Protein AF-A0A839N459-F1 (afdb_monomer_lite)

Se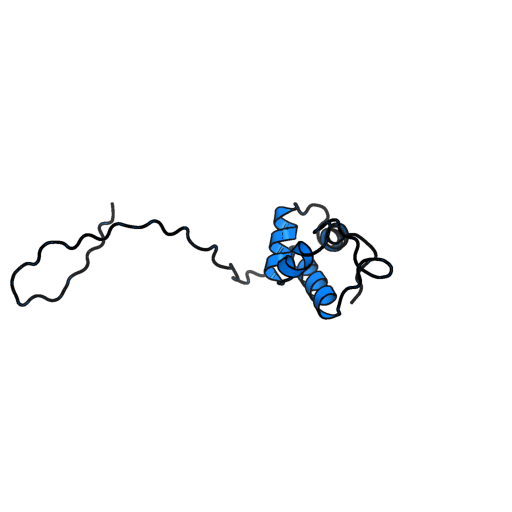condary structure (DSSP, 8-state):
-PPPSEEHHHHHHTT-TT--HHHHHHHHHHTT-HHHHHTSTTGGGSEESTTSB---HHHHHHHHHHHHHHT--SS------PPP---------PPPPPPSTTPPPPP-----

Sequence (112 aa):
MHVFAATVRENLLLADGAADDERLHDALEQVGAAGWVGALPAGLDTRVGDGAHPLTAAQAQQLALARVQLRDPRVVVLDRRRPRPARRVRGCWRPRPRPSPGAAPRWSSRTG

Structure (mmCIF, N/CA/C/O backbone):
data_AF-A0A839N459-F1
#
_entry.id   AF-A0A839N459-F1
#
loop_
_atom_site.group_PDB
_atom_site.id
_atom_site.type_symbol
_atom_site.label_atom_id
_atom_site.label_alt_id
_atom_site.label_comp_id
_atom_site.label_asym_id
_atom_site.label_entity_id
_atom_site.label_seq_id
_atom_site.pdbx_PDB_ins_code
_atom_site.Cartn_x
_atom_site.Cartn_y
_atom_site.Cartn_z
_atom_site.occupancy
_atom_site.B_iso_or_equiv
_atom_site.auth_seq_id
_atom_site.auth_comp_id
_atom_site.auth_asym_id
_atom_site.auth_atom_id
_atom_site.pdbx_PDB_model_num
ATOM 1 N N . MET A 1 1 ? 17.259 -2.507 4.198 1.00 58.41 1 MET A N 1
ATOM 2 C CA . MET A 1 1 ? 15.943 -2.885 4.755 1.00 58.41 1 MET A CA 1
ATOM 3 C C . MET A 1 1 ? 15.408 -4.039 3.921 1.00 58.41 1 MET A C 1
ATOM 5 O O . MET A 1 1 ? 15.467 -3.933 2.705 1.00 58.41 1 MET A O 1
ATOM 9 N N . HIS A 1 2 ? 14.965 -5.135 4.542 1.00 67.12 2 HIS A N 1
ATOM 10 C CA . HIS A 1 2 ? 14.554 -6.338 3.812 1.00 67.12 2 HIS A CA 1
ATOM 11 C C . HIS A 1 2 ? 13.076 -6.266 3.401 1.00 67.12 2 HIS A C 1
ATOM 13 O O . HIS A 1 2 ? 12.178 -6.147 4.243 1.00 67.12 2 HIS A O 1
ATOM 19 N N . VAL A 1 3 ? 12.836 -6.329 2.093 1.00 74.88 3 VAL A N 1
ATOM 20 C CA . VAL A 1 3 ? 11.523 -6.605 1.503 1.00 74.88 3 VAL A CA 1
ATOM 21 C C . VAL A 1 3 ? 11.541 -8.059 1.055 1.00 74.88 3 VAL A C 1
ATOM 23 O O . VAL A 1 3 ? 12.512 -8.498 0.445 1.00 74.88 3 VAL A O 1
ATOM 26 N N . PHE A 1 4 ? 10.502 -8.812 1.403 1.00 77.19 4 PHE A N 1
ATOM 27 C CA . PHE A 1 4 ? 10.395 -10.211 1.006 1.00 77.19 4 PHE A CA 1
ATOM 28 C C . PHE A 1 4 ? 9.851 -10.289 -0.416 1.00 77.19 4 PHE A C 1
ATOM 30 O O . PHE A 1 4 ? 8.990 -9.482 -0.771 1.00 77.19 4 PHE A O 1
ATOM 37 N N . ALA A 1 5 ? 10.315 -11.279 -1.183 1.00 83.69 5 ALA A N 1
ATOM 38 C CA . ALA A 1 5 ? 9.787 -11.638 -2.499 1.00 83.69 5 ALA A CA 1
ATOM 39 C C . ALA A 1 5 ? 8.362 -12.220 -2.377 1.00 83.69 5 ALA A C 1
ATOM 41 O O . ALA A 1 5 ? 8.124 -13.421 -2.501 1.00 83.69 5 ALA A O 1
ATOM 42 N N . ALA A 1 6 ? 7.414 -11.348 -2.058 1.00 86.81 6 ALA A N 1
ATOM 43 C CA . ALA A 1 6 ? 6.034 -11.647 -1.704 1.00 86.81 6 ALA A CA 1
ATOM 44 C C . ALA A 1 6 ? 5.137 -10.483 -2.151 1.00 86.81 6 ALA A C 1
ATOM 46 O O . ALA A 1 6 ? 5.621 -9.444 -2.603 1.00 86.81 6 ALA A O 1
ATOM 47 N N . THR A 1 7 ? 3.822 -10.637 -2.057 1.00 91.88 7 THR A N 1
ATOM 48 C CA . THR A 1 7 ? 2.874 -9.558 -2.369 1.00 91.88 7 THR A CA 1
ATOM 49 C C . THR A 1 7 ? 3.042 -8.369 -1.422 1.00 91.88 7 THR A C 1
ATOM 51 O O . THR A 1 7 ? 3.557 -8.512 -0.308 1.00 91.88 7 THR A O 1
ATOM 54 N N . VAL A 1 8 ? 2.626 -7.171 -1.843 1.00 91.75 8 VAL A N 1
ATOM 55 C CA . VAL A 1 8 ? 2.587 -5.994 -0.954 1.00 91.75 8 VAL A CA 1
ATOM 56 C C . VAL A 1 8 ? 1.747 -6.309 0.287 1.00 91.75 8 VAL A C 1
ATOM 58 O O . VAL A 1 8 ? 2.185 -6.030 1.402 1.00 91.75 8 VAL A O 1
ATOM 61 N N . ARG A 1 9 ? 0.598 -6.968 0.103 1.00 91.94 9 ARG A N 1
ATOM 62 C CA . ARG A 1 9 ? -0.276 -7.469 1.169 1.00 91.94 9 ARG A CA 1
ATOM 63 C C . ARG A 1 9 ? 0.469 -8.360 2.156 1.00 91.94 9 ARG A C 1
ATOM 65 O O . ARG A 1 9 ? 0.510 -8.036 3.335 1.00 91.94 9 ARG A O 1
ATOM 72 N N . GLU A 1 10 ? 1.091 -9.444 1.695 1.00 90.06 10 GLU A N 1
ATOM 73 C CA . GLU A 1 10 ? 1.848 -10.359 2.564 1.00 90.06 10 GLU A CA 1
ATOM 74 C C . GLU A 1 10 ? 2.967 -9.621 3.293 1.00 90.06 10 GLU A C 1
ATOM 76 O O . GLU A 1 10 ? 3.163 -9.803 4.491 1.00 90.06 10 GLU A O 1
ATOM 81 N N . ASN A 1 11 ? 3.666 -8.722 2.594 1.00 90.19 11 ASN A N 1
ATOM 82 C CA . ASN A 1 11 ? 4.688 -7.895 3.207 1.00 90.19 11 ASN A CA 1
ATOM 83 C C . ASN A 1 11 ? 4.110 -7.040 4.352 1.00 90.19 11 ASN A C 1
ATOM 85 O O . ASN A 1 11 ? 4.807 -6.874 5.350 1.00 90.19 11 ASN A O 1
ATOM 89 N N . LEU A 1 12 ? 2.896 -6.500 4.237 1.00 89.25 12 LEU A N 1
ATOM 90 C CA . LEU A 1 12 ? 2.242 -5.717 5.290 1.00 89.25 12 LEU A CA 1
ATOM 91 C C . LEU A 1 12 ? 1.685 -6.593 6.423 1.00 89.25 12 LEU A C 1
ATOM 93 O O . LEU A 1 12 ? 1.869 -6.247 7.587 1.00 89.25 12 LEU A O 1
ATOM 97 N N . LEU A 1 13 ? 1.093 -7.747 6.104 1.00 88.06 13 LEU A N 1
ATOM 98 C CA . LEU A 1 13 ? 0.532 -8.696 7.077 1.00 88.06 13 LEU A CA 1
ATOM 99 C C . LEU A 1 13 ? 1.592 -9.323 7.999 1.00 88.06 13 LEU A C 1
ATOM 101 O O . LEU A 1 13 ? 1.264 -9.805 9.078 1.00 88.06 13 LEU A O 1
ATOM 105 N N . LEU A 1 14 ? 2.881 -9.258 7.640 1.00 83.75 14 LEU A N 1
ATOM 106 C CA . LEU A 1 14 ? 3.979 -9.574 8.569 1.00 83.75 14 LEU A CA 1
ATOM 107 C C . LEU A 1 14 ? 3.965 -8.702 9.839 1.00 83.75 14 LEU A C 1
ATOM 109 O O . LEU A 1 14 ? 4.566 -9.071 10.852 1.00 83.75 14 LEU A O 1
ATOM 113 N N . ALA A 1 15 ? 3.353 -7.518 9.773 1.00 80.56 15 ALA A N 1
ATOM 114 C CA . ALA A 1 15 ? 3.183 -6.638 10.919 1.00 80.56 15 ALA A CA 1
ATOM 115 C C . ALA A 1 15 ? 1.980 -7.039 11.780 1.00 80.56 15 ALA A C 1
ATOM 117 O O . ALA A 1 15 ? 2.123 -7.123 12.998 1.00 80.56 15 ALA A O 1
ATOM 118 N N . ASP A 1 16 ? 0.842 -7.302 11.141 1.00 77.06 16 ASP A N 1
ATOM 119 C CA . ASP A 1 16 ? -0.404 -7.740 11.765 1.00 77.06 16 ASP A CA 1
ATOM 120 C C . ASP A 1 16 ? -1.150 -8.664 10.791 1.00 77.06 16 ASP A C 1
ATOM 122 O O . ASP A 1 16 ? -1.622 -8.230 9.740 1.00 77.06 16 ASP A O 1
ATOM 126 N N . GLY A 1 17 ? -1.237 -9.949 11.139 1.00 77.12 17 GLY A N 1
ATOM 127 C CA . GLY A 1 17 ? -1.849 -10.975 10.294 1.00 77.12 17 GLY A CA 1
ATOM 128 C C . GLY A 1 17 ? -3.376 -10.899 10.207 1.00 77.12 17 GLY A C 1
ATOM 129 O O . GLY A 1 17 ? -3.956 -11.629 9.410 1.00 77.12 17 GLY A O 1
ATOM 130 N N . ALA A 1 18 ? -4.021 -10.045 11.008 1.00 77.25 18 ALA A N 1
ATOM 131 C CA . ALA A 1 18 ? -5.470 -9.852 11.025 1.00 77.25 18 ALA A CA 1
ATOM 132 C C . ALA A 1 18 ? -5.895 -8.464 10.507 1.00 77.25 18 ALA A C 1
ATOM 134 O O . ALA A 1 18 ? -7.042 -8.061 10.694 1.00 77.25 18 ALA A O 1
ATOM 135 N N . ALA A 1 19 ? -4.983 -7.706 9.888 1.00 81.56 19 ALA A N 1
ATOM 136 C CA . ALA A 1 19 ? -5.308 -6.397 9.337 1.00 81.56 19 ALA A CA 1
ATOM 137 C C . ALA A 1 19 ? -6.178 -6.516 8.072 1.00 81.56 19 ALA A C 1
ATOM 139 O O . ALA A 1 19 ? -5.757 -7.093 7.069 1.00 81.56 19 ALA A O 1
ATOM 140 N N . ASP A 1 20 ? -7.369 -5.914 8.117 1.00 85.06 20 ASP A N 1
ATOM 141 C CA . ASP A 1 20 ? -8.270 -5.800 6.966 1.00 85.06 20 ASP A CA 1
ATOM 142 C C . ASP A 1 20 ? -7.700 -4.877 5.876 1.00 85.06 20 ASP A C 1
ATOM 144 O O . ASP A 1 20 ? -6.903 -3.975 6.150 1.00 85.06 20 ASP A O 1
ATOM 148 N N . ASP A 1 21 ? -8.177 -5.032 4.641 1.00 86.50 21 ASP A N 1
ATOM 149 C CA . ASP A 1 21 ? -7.751 -4.243 3.477 1.00 86.50 21 ASP A CA 1
ATOM 150 C C . ASP A 1 21 ? -7.828 -2.731 3.714 1.00 86.50 21 AS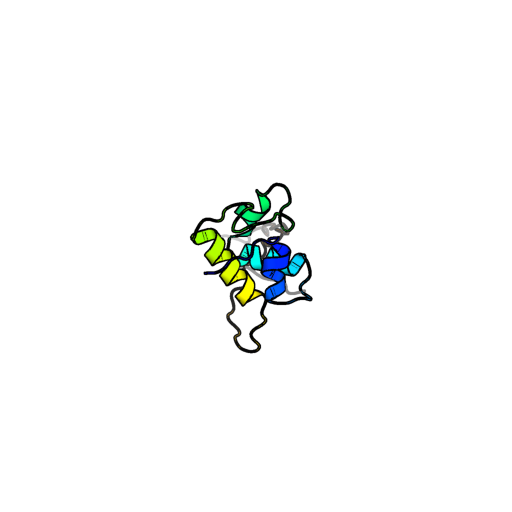P A C 1
ATOM 152 O O . ASP A 1 21 ? -6.901 -2.009 3.351 1.00 86.50 21 ASP A O 1
ATOM 156 N N . GLU A 1 22 ? -8.884 -2.244 4.375 1.00 87.25 22 GLU A N 1
ATOM 157 C CA . GLU A 1 22 ? -9.010 -0.826 4.743 1.00 87.25 22 GLU A CA 1
ATOM 158 C C . GLU A 1 22 ? -7.827 -0.351 5.595 1.00 87.25 22 GLU A C 1
ATOM 160 O O . GLU A 1 22 ? -7.253 0.701 5.320 1.00 87.25 22 GLU A O 1
ATOM 165 N N . ARG A 1 23 ? -7.398 -1.146 6.584 1.00 85.88 23 ARG A N 1
ATOM 166 C CA . ARG A 1 23 ? -6.237 -0.818 7.425 1.00 85.88 23 ARG A CA 1
ATOM 167 C C . ARG A 1 23 ? -4.937 -0.833 6.633 1.00 85.88 23 ARG A C 1
ATOM 169 O O . ARG A 1 23 ? -4.076 0.014 6.869 1.00 85.88 23 ARG A O 1
ATOM 176 N N . LEU A 1 24 ? -4.788 -1.772 5.699 1.00 89.69 24 LEU A N 1
ATOM 177 C CA . LEU A 1 24 ? -3.619 -1.837 4.820 1.00 89.69 24 LEU A CA 1
ATOM 178 C C . LEU A 1 24 ? -3.537 -0.593 3.929 1.00 89.69 24 LEU A C 1
ATOM 180 O O . LEU A 1 24 ? -2.477 0.028 3.827 1.00 89.69 24 LEU A O 1
ATOM 184 N N . HIS A 1 25 ? -4.659 -0.199 3.326 1.00 90.62 25 HIS A N 1
ATOM 185 C CA . HIS A 1 25 ? -4.756 1.004 2.508 1.00 90.62 25 HIS A CA 1
ATOM 186 C C . HIS A 1 25 ? -4.492 2.273 3.324 1.00 90.62 25 HIS A C 1
ATOM 188 O O . HIS A 1 25 ? -3.653 3.079 2.918 1.00 90.62 25 HIS A O 1
ATOM 194 N N . ASP A 1 26 ? -5.102 2.411 4.503 1.00 89.62 26 ASP A N 1
ATOM 195 C CA . ASP A 1 26 ? -4.863 3.537 5.408 1.00 89.62 26 ASP A CA 1
ATOM 196 C C . ASP A 1 26 ? -3.375 3.643 5.783 1.00 89.62 26 ASP A C 1
ATOM 198 O O . ASP A 1 26 ? -2.778 4.717 5.683 1.00 89.62 26 ASP A O 1
ATOM 202 N N . ALA A 1 27 ? -2.731 2.532 6.158 1.00 90.31 27 ALA A N 1
ATOM 203 C CA . ALA A 1 27 ? -1.307 2.517 6.495 1.00 90.31 27 ALA A CA 1
ATOM 204 C C . ALA A 1 27 ? -0.426 2.957 5.313 1.00 90.31 27 ALA A C 1
ATOM 206 O O . ALA A 1 27 ? 0.519 3.730 5.497 1.00 90.31 27 ALA A O 1
ATOM 207 N N . LEU A 1 28 ? -0.749 2.514 4.093 1.00 92.50 28 LEU A N 1
ATOM 208 C CA . LEU A 1 28 ? -0.057 2.928 2.871 1.00 92.50 28 LEU A CA 1
ATOM 209 C C . LEU A 1 28 ? -0.274 4.411 2.549 1.00 92.50 28 LEU A C 1
ATOM 211 O O . LEU A 1 28 ? 0.656 5.077 2.085 1.00 92.50 28 LEU A O 1
ATOM 215 N N . GLU A 1 29 ? -1.462 4.955 2.798 1.00 91.94 29 GLU A N 1
ATOM 216 C CA . GLU A 1 29 ? -1.735 6.384 2.633 1.00 91.94 29 GLU A CA 1
ATOM 217 C C . GLU A 1 29 ? -0.917 7.238 3.608 1.00 91.94 29 GLU A C 1
ATOM 219 O O . GLU A 1 29 ? -0.327 8.243 3.199 1.00 91.94 29 GLU A O 1
ATOM 224 N N . GLN A 1 30 ? -0.815 6.827 4.878 1.00 89.31 30 GLN A N 1
ATOM 225 C CA . GLN A 1 30 ? -0.073 7.583 5.897 1.00 89.31 30 GLN A CA 1
ATOM 226 C C . GLN A 1 30 ? 1.417 7.727 5.569 1.00 89.31 30 GLN A C 1
ATOM 228 O O . GLN A 1 30 ? 2.028 8.749 5.890 1.00 89.31 30 GLN A O 1
ATOM 233 N N . VAL A 1 31 ? 2.004 6.731 4.903 1.00 91.88 31 VAL A N 1
ATOM 234 C CA . VAL A 1 31 ? 3.424 6.734 4.514 1.00 91.88 31 VAL A CA 1
ATOM 235 C C . VAL A 1 31 ? 3.663 7.239 3.086 1.00 91.88 31 VAL A C 1
ATOM 237 O O . VAL A 1 31 ? 4.804 7.270 2.619 1.00 91.88 31 VAL A O 1
ATOM 240 N N . GLY A 1 32 ? 2.602 7.634 2.375 1.00 91.94 32 GLY A N 1
ATOM 241 C CA . GLY A 1 32 ? 2.677 8.097 0.989 1.00 91.94 32 GLY A CA 1
ATOM 242 C C . GLY A 1 32 ? 2.990 6.991 -0.025 1.00 91.94 32 GLY A C 1
ATOM 243 O O . GLY A 1 32 ? 3.509 7.283 -1.101 1.00 91.94 32 GLY A O 1
ATOM 244 N N . ALA A 1 33 ? 2.708 5.731 0.309 1.00 93.19 33 ALA A N 1
ATOM 245 C CA . ALA A 1 33 ? 2.896 4.589 -0.581 1.00 93.19 33 ALA A CA 1
ATOM 246 C C . ALA A 1 33 ? 1.671 4.291 -1.457 1.00 93.19 33 ALA A C 1
ATOM 248 O O . ALA A 1 33 ? 1.821 3.698 -2.522 1.00 93.19 33 ALA A O 1
ATOM 249 N N . ALA A 1 34 ? 0.475 4.743 -1.062 1.00 91.88 34 ALA A N 1
ATOM 250 C CA . ALA A 1 34 ? -0.766 4.485 -1.800 1.00 91.88 34 ALA A CA 1
ATOM 251 C C . ALA A 1 34 ? -0.692 4.878 -3.288 1.00 91.88 34 ALA A C 1
ATOM 253 O O . ALA A 1 34 ? -1.237 4.176 -4.134 1.00 91.88 34 ALA A O 1
ATOM 254 N N . GLY A 1 35 ? 0.032 5.954 -3.621 1.00 92.12 35 GLY A N 1
ATOM 255 C CA . GLY A 1 35 ? 0.178 6.415 -5.003 1.00 92.12 35 GLY A CA 1
ATOM 256 C C . GLY A 1 35 ? 0.912 5.421 -5.905 1.00 92.12 35 GLY A C 1
ATOM 257 O O . GLY A 1 35 ? 0.423 5.102 -6.984 1.00 92.12 35 GLY A O 1
ATOM 258 N N . TRP A 1 36 ? 2.066 4.903 -5.471 1.00 93.81 36 TRP A N 1
ATOM 259 C CA . TRP A 1 36 ? 2.811 3.940 -6.288 1.00 93.81 36 TRP A CA 1
ATOM 260 C C . TRP A 1 36 ? 2.227 2.534 -6.185 1.00 93.81 36 TRP A C 1
ATOM 262 O O . TRP A 1 36 ? 2.221 1.830 -7.186 1.00 93.81 36 TRP A O 1
ATOM 272 N N . VAL A 1 37 ? 1.683 2.141 -5.026 1.00 92.94 37 VAL A N 1
ATOM 273 C CA . VAL A 1 37 ? 0.999 0.847 -4.876 1.00 92.94 37 VAL A CA 1
ATOM 274 C C . VAL A 1 37 ? -0.235 0.788 -5.773 1.00 92.94 37 VAL A C 1
ATOM 276 O O . VAL A 1 37 ? -0.444 -0.215 -6.443 1.00 92.94 37 VAL A O 1
ATOM 279 N N . GLY A 1 38 ? -1.018 1.867 -5.857 1.00 91.62 38 GLY A N 1
ATOM 280 C CA . GLY A 1 38 ? -2.172 1.955 -6.756 1.00 91.62 38 GLY A CA 1
ATOM 281 C C . GLY A 1 38 ? -1.809 1.996 -8.244 1.00 91.62 38 GLY A C 1
ATOM 282 O O . GLY A 1 38 ? -2.654 1.697 -9.081 1.00 91.62 38 GLY A O 1
ATOM 283 N N . ALA A 1 39 ? -0.562 2.331 -8.584 1.00 91.69 39 ALA A N 1
ATOM 284 C CA . ALA A 1 39 ? -0.055 2.274 -9.954 1.00 91.69 39 ALA A CA 1
ATOM 285 C C . ALA A 1 39 ? 0.421 0.865 -10.362 1.00 91.69 39 ALA A C 1
ATOM 287 O O . ALA A 1 39 ? 0.765 0.649 -11.525 1.00 91.69 39 ALA A O 1
ATOM 288 N N . LEU A 1 40 ? 0.465 -0.091 -9.427 1.00 90.69 40 LEU A N 1
ATOM 289 C CA . LEU A 1 40 ? 0.837 -1.469 -9.729 1.00 90.69 40 LEU A CA 1
ATOM 290 C C . LEU A 1 40 ? -0.318 -2.221 -10.412 1.00 90.69 40 LEU A C 1
ATOM 292 O O . LEU A 1 40 ? -1.477 -1.991 -10.067 1.00 90.69 40 LEU A O 1
ATOM 296 N N . PRO A 1 41 ? -0.028 -3.196 -11.297 1.00 86.00 41 PRO A N 1
ATOM 297 C CA . PRO A 1 41 ? -1.052 -3.914 -12.063 1.00 86.00 41 PRO A CA 1
ATOM 298 C C . PRO A 1 41 ? -2.109 -4.625 -11.210 1.00 86.00 41 PRO A C 1
ATOM 300 O O . PRO A 1 41 ? -3.254 -4.744 -11.633 1.00 86.00 41 PRO A O 1
ATOM 303 N N . ALA A 1 42 ? -1.723 -5.105 -10.024 1.00 88.69 42 ALA A N 1
ATOM 304 C CA . ALA A 1 42 ? -2.594 -5.830 -9.099 1.00 88.69 42 ALA A CA 1
ATOM 305 C C . ALA A 1 42 ? -2.678 -5.156 -7.717 1.00 88.69 42 ALA A C 1
ATOM 307 O O . ALA A 1 42 ? -3.105 -5.777 -6.747 1.00 88.69 42 ALA A O 1
ATOM 308 N N . GLY A 1 43 ? -2.225 -3.902 -7.589 1.00 91.50 43 GLY A N 1
ATOM 309 C CA . GLY A 1 43 ? -2.240 -3.181 -6.316 1.00 91.50 43 GLY A CA 1
ATOM 310 C C . GLY A 1 43 ? -1.551 -3.953 -5.184 1.00 91.50 43 GLY A C 1
ATOM 311 O O . GLY A 1 43 ? -0.385 -4.340 -5.310 1.00 91.50 43 GLY A O 1
ATOM 312 N N . LEU A 1 44 ? -2.295 -4.206 -4.100 1.00 91.06 44 LEU A N 1
ATOM 313 C CA . LEU A 1 44 ? -1.844 -4.949 -2.914 1.00 91.06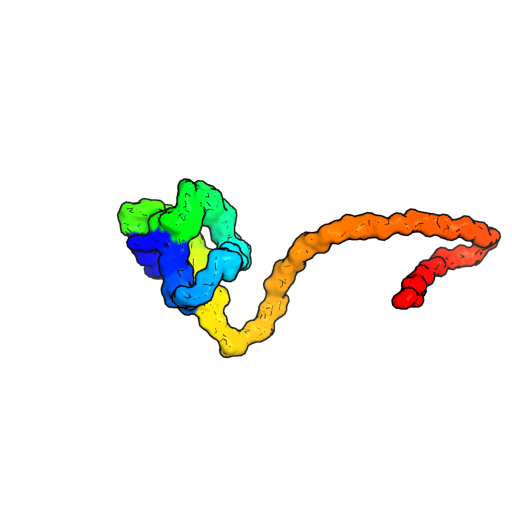 44 LEU A CA 1
ATOM 314 C C . LEU A 1 44 ? -1.376 -6.380 -3.218 1.00 91.06 44 LEU A C 1
ATOM 316 O O . LEU A 1 44 ? -0.474 -6.885 -2.548 1.00 91.06 44 LEU A O 1
ATOM 320 N N . ASP A 1 45 ? -1.940 -7.017 -4.238 1.00 92.31 45 ASP A N 1
ATOM 321 C CA . ASP A 1 45 ? -1.627 -8.404 -4.589 1.00 92.31 45 ASP A CA 1
ATOM 322 C C . ASP A 1 45 ? -0.439 -8.499 -5.565 1.00 92.31 45 ASP A C 1
ATOM 324 O O . ASP A 1 45 ? -0.038 -9.579 -5.999 1.00 92.31 45 ASP A O 1
ATOM 328 N N . THR A 1 46 ? 0.187 -7.364 -5.890 1.00 92.00 46 THR A N 1
ATOM 329 C CA . THR A 1 46 ? 1.406 -7.334 -6.702 1.00 92.00 46 THR A CA 1
ATOM 330 C C . THR A 1 46 ? 2.589 -7.865 -5.899 1.00 92.00 46 THR A C 1
ATOM 332 O O . THR A 1 46 ? 2.888 -7.362 -4.815 1.00 92.00 46 THR A O 1
ATOM 335 N N . ARG A 1 47 ? 3.311 -8.846 -6.450 1.00 91.69 47 ARG A N 1
ATOM 336 C CA . ARG A 1 47 ? 4.586 -9.320 -5.892 1.00 91.69 47 ARG A CA 1
ATOM 337 C C . ARG A 1 47 ? 5.684 -8.267 -6.043 1.00 91.69 47 ARG A C 1
ATOM 339 O O . ARG A 1 47 ? 5.952 -7.798 -7.147 1.00 91.69 47 ARG A O 1
ATOM 346 N N . VAL A 1 48 ? 6.346 -7.945 -4.938 1.00 90.50 48 VAL A N 1
ATOM 347 C CA . VAL A 1 48 ? 7.448 -6.979 -4.845 1.00 90.50 48 VAL A CA 1
ATOM 348 C C . VAL A 1 48 ? 8.685 -7.635 -4.234 1.00 90.50 48 VAL A C 1
ATOM 350 O O . VAL A 1 48 ? 8.573 -8.653 -3.556 1.00 90.50 48 VAL A O 1
ATOM 353 N N . GLY A 1 49 ? 9.860 -7.044 -4.454 1.00 84.62 49 GLY A N 1
ATOM 354 C CA . GLY A 1 49 ? 11.136 -7.555 -3.941 1.00 84.62 49 GLY A CA 1
ATOM 355 C C . GLY A 1 49 ? 11.942 -8.320 -4.991 1.00 84.62 49 GLY A C 1
ATOM 356 O O . GLY A 1 49 ? 11.637 -8.268 -6.185 1.00 84.62 49 GLY A O 1
ATOM 357 N N . ASP A 1 50 ? 12.998 -8.998 -4.543 1.00 77.00 50 ASP A N 1
ATOM 358 C CA . ASP A 1 50 ? 13.950 -9.668 -5.434 1.00 77.00 50 ASP A CA 1
ATOM 359 C C . ASP A 1 50 ? 13.252 -10.719 -6.316 1.00 77.00 50 ASP A C 1
ATOM 361 O O . ASP A 1 50 ? 12.596 -11.636 -5.823 1.00 77.00 50 ASP A O 1
ATOM 365 N N . GLY A 1 51 ? 13.378 -10.565 -7.640 1.00 76.00 51 GLY A N 1
ATOM 366 C CA . GLY A 1 51 ? 12.781 -11.463 -8.638 1.00 76.00 51 GLY A CA 1
ATOM 367 C C . GLY A 1 51 ? 11.338 -11.142 -9.056 1.00 76.00 51 GLY A C 1
ATOM 368 O O . GLY A 1 51 ? 10.792 -11.850 -9.899 1.00 76.00 51 GLY A O 1
ATOM 369 N N . ALA A 1 52 ? 10.723 -10.089 -8.511 1.00 84.06 52 ALA A N 1
ATOM 370 C CA . ALA A 1 52 ? 9.395 -9.618 -8.910 1.00 84.06 52 ALA A CA 1
ATOM 371 C C . ALA A 1 52 ? 9.438 -8.127 -9.293 1.00 84.06 52 ALA A C 1
ATOM 373 O O . ALA A 1 52 ? 10.331 -7.708 -10.027 1.00 84.06 52 ALA A O 1
ATOM 374 N N . HIS A 1 53 ? 8.481 -7.312 -8.835 1.00 85.56 53 HIS A N 1
ATOM 375 C CA . HIS A 1 53 ? 8.542 -5.872 -9.058 1.0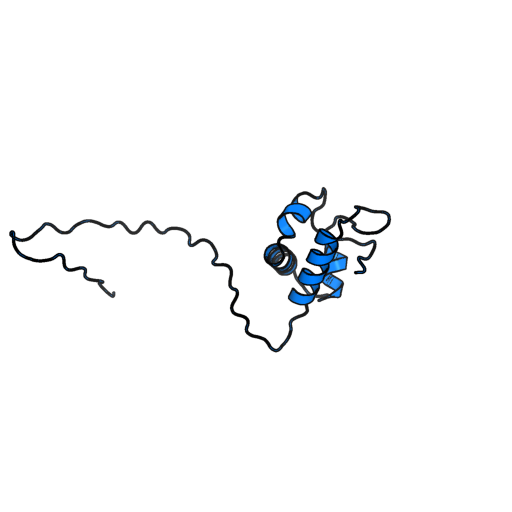0 85.56 53 HIS A CA 1
ATOM 376 C C . HIS A 1 53 ? 9.660 -5.251 -8.196 1.00 85.56 53 HIS A C 1
ATOM 378 O O . HIS A 1 53 ? 9.571 -5.300 -6.959 1.00 85.56 53 HIS A O 1
ATOM 384 N N . PRO A 1 54 ? 10.710 -4.673 -8.812 1.00 87.62 54 PRO A N 1
ATOM 385 C CA . PRO A 1 54 ? 11.800 -4.066 -8.067 1.00 87.62 54 PRO A CA 1
ATOM 386 C C . PRO A 1 54 ? 11.297 -2.818 -7.346 1.00 87.62 54 PRO A C 1
ATOM 388 O O . PRO A 1 54 ? 10.557 -2.012 -7.908 1.00 87.62 54 PRO A O 1
ATOM 391 N N . LEU A 1 55 ? 11.721 -2.645 -6.097 1.00 88.38 55 LEU A N 1
ATOM 392 C CA . LEU A 1 55 ? 11.422 -1.448 -5.323 1.00 88.38 55 LEU A CA 1
ATOM 393 C C . LEU A 1 55 ? 12.653 -0.558 -5.248 1.00 88.38 55 LEU A C 1
ATOM 395 O O . LEU A 1 55 ? 13.771 -1.018 -5.019 1.00 88.38 55 LEU A O 1
ATOM 399 N N . THR A 1 56 ? 12.433 0.744 -5.366 1.00 92.12 56 THR A N 1
ATOM 400 C CA . THR A 1 56 ? 13.444 1.733 -4.998 1.00 92.12 56 THR A CA 1
ATOM 401 C C . THR A 1 56 ? 13.693 1.700 -3.487 1.00 92.12 56 THR A C 1
ATOM 403 O O . THR A 1 56 ? 12.836 1.278 -2.704 1.00 92.12 56 THR A O 1
ATOM 406 N N . ALA A 1 57 ? 14.844 2.214 -3.047 1.00 89.50 57 ALA A N 1
ATOM 407 C CA . A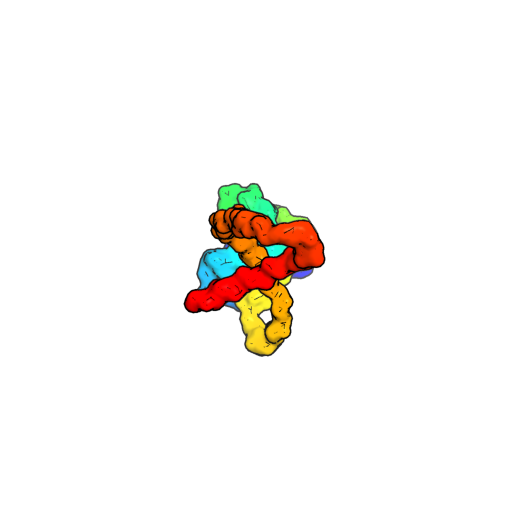LA A 1 57 ? 15.160 2.316 -1.621 1.00 89.50 57 ALA A CA 1
ATOM 408 C C . ALA A 1 57 ? 14.080 3.087 -0.834 1.00 89.50 57 ALA A C 1
ATOM 410 O O . ALA A 1 57 ? 13.718 2.689 0.274 1.00 89.50 57 ALA A O 1
ATOM 411 N N . ALA A 1 58 ? 13.517 4.142 -1.434 1.00 91.31 58 ALA A N 1
ATOM 412 C CA . ALA A 1 58 ? 12.439 4.926 -0.841 1.00 91.31 58 ALA A CA 1
ATOM 413 C C . ALA A 1 58 ? 11.138 4.116 -0.703 1.00 91.31 58 ALA A C 1
ATOM 415 O O . ALA A 1 58 ? 10.529 4.125 0.363 1.00 91.31 58 ALA A O 1
ATOM 416 N N . GLN A 1 59 ? 10.732 3.368 -1.734 1.00 93.19 59 GLN A N 1
ATOM 417 C CA . GLN A 1 59 ? 9.530 2.523 -1.678 1.00 93.19 59 GLN A CA 1
ATOM 418 C C . GLN A 1 59 ? 9.669 1.402 -0.647 1.00 93.19 59 GLN A C 1
ATOM 420 O O . GLN A 1 59 ? 8.743 1.155 0.126 1.00 93.19 59 GLN A O 1
ATOM 425 N N . ALA A 1 60 ? 10.843 0.767 -0.585 1.00 91.06 60 ALA A N 1
ATOM 426 C CA . ALA A 1 60 ? 11.147 -0.204 0.457 1.00 91.06 60 ALA A CA 1
ATOM 427 C C . ALA A 1 60 ? 11.001 0.441 1.845 1.00 91.06 60 ALA A C 1
ATOM 429 O O . ALA A 1 60 ? 10.271 -0.076 2.687 1.00 91.06 60 ALA A O 1
ATOM 430 N N . GLN A 1 61 ? 11.601 1.617 2.063 1.00 92.19 61 GLN A N 1
ATOM 431 C CA . GLN A 1 61 ? 11.480 2.351 3.324 1.00 92.19 61 GLN A CA 1
ATOM 432 C C . GLN A 1 61 ? 10.023 2.695 3.676 1.00 92.19 61 GLN A C 1
ATOM 434 O O . GLN A 1 61 ? 9.623 2.529 4.827 1.00 92.19 61 GLN A O 1
ATOM 439 N N . GLN A 1 62 ? 9.210 3.133 2.712 1.00 93.38 62 GLN A N 1
ATOM 440 C CA . GLN A 1 62 ? 7.784 3.389 2.938 1.00 93.38 62 GLN A CA 1
ATOM 441 C C . GLN A 1 62 ? 7.042 2.117 3.365 1.00 93.38 62 GLN A C 1
ATOM 443 O O . GLN A 1 62 ? 6.254 2.161 4.307 1.00 93.38 62 GLN A O 1
ATOM 448 N N . LEU A 1 63 ? 7.341 0.973 2.741 1.00 91.69 63 LEU A N 1
ATOM 449 C CA . LEU A 1 63 ? 6.786 -0.323 3.135 1.00 91.69 63 LEU A CA 1
ATOM 450 C C . LEU A 1 63 ? 7.203 -0.711 4.568 1.00 91.69 63 LEU A C 1
ATOM 452 O O . LEU A 1 63 ? 6.401 -1.270 5.313 1.00 91.69 63 LEU A O 1
ATOM 456 N N . ALA A 1 64 ? 8.424 -0.360 4.995 1.00 89.94 64 ALA A N 1
ATOM 457 C CA . ALA A 1 64 ? 8.865 -0.494 6.392 1.00 89.94 64 ALA A CA 1
ATOM 458 C C . ALA A 1 64 ? 7.992 0.324 7.330 1.00 89.94 64 ALA A C 1
ATOM 460 O O . ALA A 1 64 ? 7.520 -0.198 8.336 1.00 89.94 64 ALA A O 1
ATOM 461 N N . LEU A 1 65 ? 7.807 1.608 7.015 1.00 89.69 65 LEU A N 1
ATOM 462 C CA . LEU A 1 65 ? 7.022 2.500 7.857 1.00 89.69 65 LEU A CA 1
ATOM 463 C C . LEU A 1 65 ? 5.575 2.013 7.949 1.00 89.69 65 LEU A C 1
ATOM 465 O O . LEU A 1 65 ? 5.023 2.018 9.044 1.00 89.69 65 LEU A O 1
ATOM 469 N N . ALA A 1 66 ? 4.988 1.542 6.843 1.00 91.00 66 ALA A N 1
ATOM 470 C CA . ALA A 1 66 ? 3.625 1.016 6.841 1.00 91.00 66 ALA A CA 1
ATOM 471 C C . ALA A 1 66 ? 3.489 -0.176 7.798 1.00 91.00 66 ALA A C 1
ATOM 473 O O . ALA A 1 66 ? 2.538 -0.241 8.569 1.00 91.00 66 ALA A O 1
ATOM 474 N N . ARG A 1 67 ? 4.485 -1.071 7.837 1.00 89.00 67 ARG A N 1
ATOM 475 C CA . ARG A 1 67 ? 4.523 -2.169 8.815 1.00 89.00 67 ARG A CA 1
ATOM 476 C C . ARG A 1 67 ? 4.566 -1.676 10.254 1.00 89.00 67 ARG A C 1
ATOM 478 O O . ARG A 1 67 ? 3.868 -2.234 11.091 1.00 89.00 67 ARG A O 1
ATOM 485 N N . VAL A 1 68 ? 5.376 -0.662 10.576 1.00 86.75 68 VAL A N 1
ATOM 486 C CA . VAL A 1 68 ? 5.407 -0.173 11.969 1.00 86.75 68 VAL A CA 1
ATOM 487 C C . VAL A 1 68 ? 4.111 0.548 12.342 1.00 86.75 68 VAL A C 1
ATOM 489 O O . VAL A 1 68 ? 3.707 0.461 13.494 1.00 86.75 68 VAL A O 1
ATOM 492 N N . GLN A 1 69 ? 3.428 1.182 11.380 1.00 84.62 69 GLN A N 1
ATOM 493 C CA . GLN A 1 69 ? 2.084 1.733 11.589 1.00 84.62 69 GLN A CA 1
ATOM 494 C C . GLN A 1 69 ? 1.047 0.637 11.874 1.00 84.62 69 GLN A C 1
ATOM 496 O O . GLN A 1 69 ? 0.204 0.812 12.746 1.00 84.62 69 GLN A O 1
ATOM 501 N N . LEU A 1 70 ? 1.127 -0.501 11.175 1.00 84.38 70 LEU A N 1
ATOM 502 C CA . LEU A 1 70 ? 0.208 -1.631 11.362 1.00 84.38 70 LEU A CA 1
ATOM 503 C C . LEU A 1 70 ? 0.429 -2.394 12.674 1.00 84.38 70 LEU A C 1
ATOM 505 O O . LEU A 1 70 ? -0.509 -2.981 13.192 1.00 84.38 70 LEU A O 1
ATOM 509 N N . ARG A 1 71 ? 1.643 -2.382 13.234 1.00 80.69 71 ARG A N 1
ATOM 510 C CA . ARG A 1 71 ? 2.021 -3.207 14.397 1.00 80.69 71 ARG A CA 1
ATOM 511 C C . ARG A 1 71 ? 1.418 -2.797 15.751 1.00 80.69 71 ARG A C 1
ATOM 513 O O . ARG A 1 71 ? 1.839 -3.358 16.754 1.00 80.69 71 ARG A O 1
ATOM 520 N N . ASP A 1 72 ? 0.488 -1.841 15.779 1.00 63.59 72 ASP A N 1
ATOM 521 C CA . ASP A 1 72 ? -0.202 -1.317 16.970 1.00 63.59 72 ASP A CA 1
ATOM 522 C C . ASP A 1 72 ? 0.718 -1.141 18.200 1.00 63.59 72 ASP A C 1
ATOM 524 O O . ASP A 1 72 ? 0.774 -2.001 19.089 1.00 63.59 72 ASP A O 1
ATOM 528 N N . PRO A 1 73 ? 1.470 -0.030 18.308 1.00 52.34 73 PRO A N 1
ATOM 529 C CA . PRO A 1 73 ? 2.119 0.295 19.561 1.00 52.34 73 PRO A CA 1
ATOM 530 C C . PRO A 1 73 ? 1.027 0.720 20.546 1.00 52.34 73 PRO A C 1
ATOM 532 O O . PRO A 1 73 ? 0.644 1.891 20.613 1.00 52.34 73 PRO A O 1
ATOM 535 N N . ARG A 1 74 ? 0.544 -0.213 21.377 1.00 43.25 74 ARG A N 1
ATOM 536 C CA . ARG A 1 74 ? -0.021 0.185 22.670 1.00 43.25 74 ARG A CA 1
ATOM 537 C C . ARG A 1 74 ? 1.030 1.088 23.323 1.00 43.25 74 ARG A C 1
ATOM 539 O O . ARG A 1 74 ? 2.103 0.614 23.680 1.00 43.25 74 ARG A O 1
ATOM 546 N N . VAL A 1 75 ? 0.689 2.374 23.437 1.00 46.97 75 VAL A N 1
ATOM 547 C CA . VAL A 1 75 ? 1.551 3.532 23.744 1.00 46.97 75 VAL A CA 1
ATOM 548 C C . VAL A 1 75 ? 2.256 4.120 22.507 1.00 46.97 75 VAL A C 1
ATOM 550 O O . VAL A 1 75 ? 3.388 3.780 22.200 1.00 46.97 75 VAL A O 1
ATOM 553 N N . VAL A 1 76 ? 1.592 5.041 21.798 1.00 43.84 76 VAL A N 1
ATOM 554 C CA . VAL A 1 76 ? 1.797 6.506 21.880 1.00 43.84 76 VAL A CA 1
ATOM 555 C C . VAL A 1 76 ? 0.631 7.182 21.143 1.00 43.84 76 VAL A C 1
ATOM 557 O O . VAL A 1 76 ? 0.426 6.982 19.949 1.00 43.84 76 VAL A O 1
ATOM 560 N N . VAL A 1 77 ? -0.126 8.025 21.849 1.00 47.25 77 VAL A N 1
ATOM 561 C CA . VAL A 1 77 ? -1.010 9.012 21.218 1.00 47.25 77 VAL A CA 1
ATOM 562 C C . VAL A 1 77 ? -0.111 10.046 20.539 1.00 47.25 77 VAL A C 1
ATOM 564 O O . VAL A 1 77 ? 0.395 10.956 21.187 1.00 47.25 77 VAL A O 1
ATOM 567 N N . LEU A 1 78 ? 0.126 9.890 19.240 1.00 47.66 78 LEU A N 1
ATOM 568 C CA . LEU A 1 78 ? 0.653 10.950 18.386 1.00 47.66 78 LEU A CA 1
ATOM 569 C C . LEU A 1 78 ? -0.489 11.361 17.463 1.00 47.66 78 LEU A C 1
ATOM 571 O O . LEU A 1 78 ? -0.816 10.677 16.495 1.00 47.66 78 LEU A O 1
ATOM 575 N N . ASP A 1 79 ? -1.145 12.454 17.843 1.00 57.97 79 ASP A N 1
ATOM 576 C CA . ASP A 1 79 ? -2.296 13.050 17.169 1.00 57.97 79 ASP A CA 1
ATOM 577 C C . ASP A 1 79 ? -1.933 13.542 15.759 1.00 57.97 79 ASP A C 1
ATOM 579 O O . ASP A 1 79 ? -1.687 14.721 15.514 1.00 57.97 79 ASP A O 1
ATOM 583 N N . ARG A 1 80 ? -1.867 12.618 14.799 1.00 47.38 80 ARG A N 1
ATOM 584 C CA . ARG A 1 80 ? -1.756 12.942 13.376 1.00 47.38 80 ARG A CA 1
ATOM 585 C C . ARG A 1 80 ? -2.954 12.386 12.622 1.00 47.38 80 ARG A C 1
ATOM 587 O O . ARG A 1 80 ? -2.820 11.611 11.682 1.00 47.38 80 ARG A O 1
ATOM 594 N N . ARG A 1 81 ? -4.160 12.808 13.013 1.00 49.88 81 ARG A N 1
ATOM 595 C CA . ARG A 1 81 ? -5.332 12.666 12.143 1.00 49.88 81 ARG A CA 1
ATOM 596 C C . ARG A 1 81 ? -5.119 13.542 10.912 1.00 49.88 81 ARG A C 1
ATOM 598 O O . ARG A 1 81 ? -5.193 14.766 10.996 1.00 49.88 81 ARG A O 1
ATOM 605 N N . ARG A 1 82 ? -4.890 12.934 9.744 1.00 54.34 82 ARG A N 1
ATOM 606 C CA . ARG A 1 82 ? -5.161 13.631 8.480 1.00 54.34 82 ARG A CA 1
ATOM 607 C C . ARG A 1 82 ? -6.635 14.058 8.520 1.00 54.34 82 ARG A C 1
ATOM 609 O O . ARG A 1 82 ? -7.495 13.197 8.718 1.00 54.34 82 ARG A O 1
ATOM 616 N N . PRO A 1 83 ? -6.962 15.350 8.364 1.00 46.56 83 PRO A N 1
ATOM 617 C CA . PRO A 1 83 ? -8.353 15.751 8.268 1.00 46.56 83 PRO A CA 1
ATOM 618 C C . PRO A 1 83 ? -8.947 15.104 7.013 1.00 46.56 83 PRO A C 1
ATOM 620 O O . PRO A 1 83 ? -8.491 15.370 5.899 1.00 46.56 83 PRO A O 1
ATOM 623 N N . ARG A 1 84 ? -9.961 14.245 7.182 1.00 50.03 84 ARG A N 1
ATOM 624 C CA . ARG A 1 84 ? -10.820 13.849 6.059 1.00 50.03 84 ARG A CA 1
ATOM 625 C C . ARG A 1 84 ? -11.429 15.135 5.491 1.00 50.03 84 ARG A C 1
ATOM 627 O O . ARG A 1 84 ? -11.897 15.956 6.288 1.00 50.03 84 ARG A O 1
ATOM 634 N N . PRO A 1 85 ? -11.411 15.366 4.166 1.00 53.78 85 PRO A N 1
ATOM 635 C CA . PRO A 1 85 ? -11.996 16.574 3.606 1.00 53.78 85 PRO A CA 1
ATOM 636 C C . PRO A 1 85 ? -13.469 16.630 4.013 1.00 53.78 85 PRO A C 1
ATOM 638 O O . PRO A 1 85 ? -14.266 15.766 3.647 1.00 53.78 85 PRO A O 1
ATOM 641 N N . ALA A 1 86 ? -13.823 17.632 4.820 1.00 56.72 86 ALA A N 1
ATOM 642 C CA . ALA A 1 86 ? -15.195 17.841 5.239 1.00 56.72 86 ALA A CA 1
ATOM 643 C C . ALA A 1 86 ? -16.046 18.060 3.985 1.00 56.72 86 ALA A C 1
ATOM 645 O O . ALA A 1 86 ? -15.845 19.019 3.234 1.00 56.72 86 ALA A O 1
ATOM 646 N N . ARG A 1 87 ? -17.002 17.156 3.755 1.00 56.03 87 ARG A N 1
ATOM 647 C CA . ARG A 1 87 ? -18.047 17.310 2.745 1.00 56.03 87 ARG A CA 1
ATOM 648 C C . ARG A 1 87 ? -18.738 18.644 3.036 1.00 56.03 87 ARG A C 1
ATOM 650 O O . ARG A 1 87 ? -19.426 18.778 4.044 1.00 56.03 87 ARG A O 1
ATOM 657 N N . ARG A 1 88 ? -18.481 19.660 2.205 1.00 54.34 88 ARG A N 1
ATOM 658 C CA . ARG A 1 88 ? -19.017 21.020 2.369 1.00 54.34 88 ARG A CA 1
ATOM 659 C C . ARG A 1 88 ? -20.546 20.948 2.373 1.00 54.34 88 ARG A C 1
ATOM 661 O O . ARG A 1 88 ? -21.169 20.909 1.315 1.00 54.34 88 ARG A O 1
ATOM 668 N N . VAL A 1 89 ? -21.167 20.961 3.549 1.00 58.53 89 VAL A N 1
ATOM 669 C CA . VAL A 1 89 ? -22.582 21.312 3.664 1.00 58.53 89 VAL A CA 1
ATOM 670 C C . VAL A 1 89 ? -22.644 22.814 3.408 1.00 58.53 89 VAL A C 1
ATOM 672 O O . VAL A 1 89 ? -22.143 23.616 4.196 1.00 58.53 89 VAL A O 1
ATOM 675 N N . ARG A 1 90 ? -23.172 23.209 2.244 1.00 52.72 90 ARG A N 1
ATOM 676 C CA . ARG A 1 90 ? -23.456 24.613 1.923 1.00 52.72 90 ARG A CA 1
ATOM 677 C C . ARG A 1 90 ? -24.539 25.110 2.885 1.00 52.72 90 ARG A C 1
ATOM 679 O O . ARG A 1 90 ? -25.721 25.009 2.589 1.00 52.72 90 ARG A O 1
ATOM 686 N N . GLY A 1 91 ? -24.140 25.645 4.036 1.00 52.69 91 GLY A N 1
ATOM 687 C CA . GLY A 1 91 ? -25.019 26.485 4.843 1.00 52.69 91 GLY A CA 1
ATOM 688 C C . GLY A 1 91 ? -25.371 27.738 4.040 1.00 52.69 91 GLY A C 1
ATOM 689 O O . GLY A 1 91 ? -24.482 28.502 3.662 1.00 52.69 91 GLY A O 1
ATOM 690 N N . CYS A 1 92 ? -26.652 27.918 3.718 1.00 63.62 92 CYS A N 1
ATOM 691 C CA . CYS A 1 92 ? -27.177 29.124 3.086 1.00 63.62 92 CYS A CA 1
ATOM 692 C C . CYS A 1 92 ? -27.080 30.304 4.060 1.00 63.62 92 CYS A C 1
ATOM 694 O O . CYS A 1 92 ? -27.920 30.472 4.940 1.00 63.62 92 CYS A O 1
ATOM 696 N N . TRP A 1 93 ? -26.073 31.149 3.877 1.00 55.88 93 TRP A N 1
ATOM 697 C CA . TRP A 1 93 ? -25.986 32.441 4.548 1.00 55.88 93 TRP A CA 1
ATOM 698 C C . TRP A 1 93 ? -26.904 33.433 3.828 1.00 55.88 93 TRP A C 1
ATOM 700 O O . TRP A 1 93 ? -26.625 33.825 2.696 1.00 55.88 93 TRP A O 1
ATOM 710 N N . ARG A 1 94 ? -28.012 33.838 4.462 1.00 59.22 94 ARG A N 1
ATOM 711 C CA . ARG A 1 94 ? -28.811 34.991 4.015 1.00 59.22 94 ARG A CA 1
ATOM 712 C C . ARG A 1 94 ? -28.526 36.194 4.921 1.00 59.22 94 ARG A C 1
ATOM 714 O O . ARG A 1 94 ? -28.620 36.049 6.140 1.00 59.22 94 ARG A O 1
ATOM 721 N N . PRO A 1 95 ? -28.206 37.376 4.371 1.00 48.09 95 PRO A N 1
ATOM 722 C CA . PRO A 1 95 ? -28.083 38.590 5.170 1.00 48.09 95 PRO A CA 1
ATOM 723 C C . PRO A 1 95 ? -29.452 38.986 5.744 1.00 48.09 95 PRO A C 1
ATOM 725 O O . PRO A 1 95 ? -30.461 38.951 5.037 1.00 48.09 95 PRO A O 1
ATOM 728 N N . ARG A 1 96 ? -29.495 39.374 7.028 1.00 55.72 96 ARG A N 1
ATOM 729 C CA . ARG A 1 96 ? -30.657 40.078 7.593 1.00 55.72 96 ARG A CA 1
ATOM 730 C C . ARG A 1 96 ? -30.708 41.506 7.028 1.00 55.72 96 ARG A C 1
ATOM 732 O O . ARG A 1 96 ? -29.646 42.098 6.825 1.00 55.72 96 ARG A O 1
ATOM 739 N N . PRO A 1 97 ? -31.901 42.076 6.788 1.00 53.66 97 PRO A N 1
ATOM 740 C CA . PRO A 1 97 ? -32.020 43.473 6.390 1.00 53.66 97 PRO A CA 1
ATOM 741 C C . PRO A 1 97 ? -31.452 44.397 7.481 1.00 53.66 97 PRO A C 1
ATOM 743 O O . PRO A 1 97 ? -31.652 44.171 8.676 1.00 53.66 97 PRO A O 1
ATOM 746 N N . ARG A 1 98 ? -30.687 45.400 7.039 1.00 52.69 98 ARG A N 1
ATOM 747 C CA . ARG A 1 98 ? -29.969 46.381 7.867 1.00 52.69 98 ARG A CA 1
ATOM 748 C C . ARG A 1 98 ? -30.946 47.222 8.706 1.00 52.69 98 ARG A C 1
ATOM 750 O O . ARG A 1 98 ? -31.915 47.713 8.133 1.00 52.69 98 ARG A O 1
ATOM 757 N N . PRO A 1 99 ? -30.663 47.506 9.987 1.00 53.25 99 PRO A N 1
ATOM 758 C CA . PRO A 1 99 ? -31.119 48.736 10.616 1.00 53.25 99 PRO A CA 1
ATOM 759 C C . PRO A 1 99 ? -30.111 49.881 10.380 1.00 53.25 99 PRO A C 1
ATOM 761 O O . PRO A 1 99 ? -28.959 49.645 10.021 1.00 53.25 99 PRO A O 1
ATOM 764 N N . SER A 1 100 ? -30.617 51.104 10.542 1.00 61.41 100 SER A N 1
ATOM 765 C CA . SER A 1 100 ? -30.084 52.457 10.296 1.00 61.41 100 SER A CA 1
ATOM 766 C C . SER A 1 100 ? -28.567 52.704 10.467 1.00 61.41 100 SER A C 1
ATOM 768 O O . SER A 1 100 ? -27.896 52.003 11.228 1.00 61.41 100 SER A O 1
ATOM 770 N N . PRO A 1 101 ? -28.000 53.724 9.780 1.00 52.41 101 PRO A N 1
ATOM 771 C CA . PRO A 1 101 ? -26.553 53.936 9.713 1.00 52.41 101 PRO A CA 1
ATOM 772 C C . PRO A 1 101 ? -25.979 54.324 11.084 1.00 52.41 101 PRO A C 1
ATOM 774 O O . PRO A 1 101 ? -26.361 55.341 11.652 1.00 52.41 101 PRO A O 1
ATOM 777 N N . GLY A 1 102 ? -25.056 53.508 11.605 1.00 59.81 102 GLY A N 1
ATOM 778 C CA . GLY A 1 102 ? -24.290 53.816 12.822 1.00 59.81 102 GLY A CA 1
ATOM 779 C C . GLY A 1 102 ? -23.900 52.619 13.697 1.00 59.81 102 GLY A C 1
ATOM 780 O O . GLY A 1 102 ? -23.049 52.767 14.568 1.00 59.81 102 GLY A O 1
ATOM 781 N N . ALA A 1 103 ? -24.466 51.429 13.479 1.00 55.09 103 ALA A N 1
ATOM 782 C CA . ALA A 1 103 ? -24.172 50.252 14.302 1.00 55.09 103 ALA A CA 1
ATOM 783 C C . ALA A 1 103 ? -23.202 49.271 13.615 1.00 55.09 103 ALA A C 1
ATOM 785 O O . ALA A 1 103 ? -23.399 48.882 12.463 1.00 55.09 103 ALA A O 1
ATOM 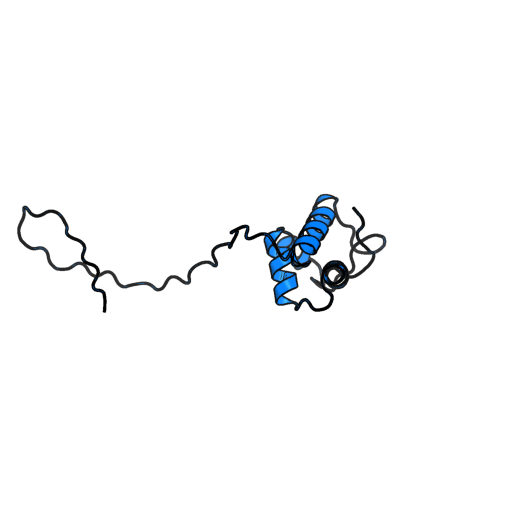786 N N . ALA A 1 104 ? -22.167 48.841 14.343 1.00 54.84 104 ALA A N 1
ATOM 787 C CA . ALA A 1 104 ? -21.222 47.816 13.901 1.00 54.84 104 ALA A CA 1
ATOM 788 C C . ALA A 1 104 ? -21.917 46.450 13.673 1.00 54.84 104 ALA A C 1
ATOM 790 O O . ALA A 1 104 ? -22.860 46.109 14.396 1.00 54.84 104 ALA A O 1
ATOM 791 N N . PRO A 1 105 ? -21.467 45.641 12.693 1.00 49.16 105 PRO A N 1
ATOM 792 C CA . PRO A 1 105 ? -22.112 44.378 12.343 1.00 49.16 105 PRO A CA 1
ATOM 793 C C . PRO A 1 105 ? -22.004 43.358 13.485 1.00 49.16 105 PRO A C 1
ATOM 795 O O . PRO A 1 105 ? -20.913 42.926 13.855 1.00 49.16 105 PRO A O 1
ATOM 798 N N . ARG A 1 106 ? -23.154 42.945 14.030 1.00 59.47 106 ARG A N 1
ATOM 799 C CA . ARG A 1 106 ? -23.247 41.909 15.067 1.00 59.47 106 ARG A CA 1
ATOM 800 C C . ARG A 1 106 ? -23.619 40.571 14.431 1.00 59.47 106 ARG A C 1
ATOM 802 O O . ARG A 1 106 ? -24.668 40.446 13.803 1.00 59.47 106 ARG A O 1
ATOM 809 N N . TRP A 1 107 ? -22.768 39.572 14.623 1.00 57.56 107 TRP A N 1
ATOM 810 C CA . TRP A 1 107 ? -23.018 38.184 14.239 1.00 57.56 107 TRP A CA 1
ATOM 811 C C . TRP A 1 107 ? -23.692 37.471 15.416 1.00 57.56 107 TRP A C 1
ATOM 813 O O . TRP A 1 107 ? -23.265 37.647 16.556 1.00 57.56 107 TRP A O 1
ATOM 823 N N . SER A 1 108 ? -24.742 36.684 15.175 1.00 63.88 108 SER A N 1
ATOM 824 C CA . SER A 1 108 ? -25.328 35.822 16.207 1.00 63.88 108 SER A CA 1
ATOM 825 C C . SER A 1 108 ? -25.453 34.386 15.713 1.00 63.88 108 SER A C 1
ATOM 827 O O . SER A 1 108 ? -26.030 34.111 14.662 1.00 63.88 108 SER A O 1
ATOM 829 N N . SER A 1 109 ? -24.897 33.463 16.490 1.00 58.56 109 SER A N 1
ATOM 830 C CA . SER A 1 109 ? -25.142 32.029 16.393 1.00 58.56 109 SER A CA 1
ATOM 831 C C . SER A 1 109 ? -26.443 31.712 17.128 1.00 58.56 109 SER A C 1
ATOM 833 O O . SER A 1 109 ? -26.574 32.032 18.308 1.00 58.56 109 SER A O 1
ATOM 835 N N . ARG A 1 110 ? -27.413 31.091 16.451 1.00 51.78 110 ARG A N 1
ATOM 836 C CA . ARG A 1 110 ? -28.537 30.446 17.138 1.00 51.78 110 ARG A CA 1
ATOM 837 C C . ARG A 1 110 ? -28.133 28.999 17.398 1.00 51.78 110 ARG A C 1
ATOM 839 O O . ARG A 1 110 ? -28.086 28.212 16.460 1.00 51.78 110 ARG A O 1
ATOM 846 N N . THR A 1 111 ? -27.813 28.678 18.644 1.00 52.12 111 THR A N 1
ATOM 847 C CA . THR A 1 111 ? -27.904 27.310 19.155 1.00 52.12 111 THR A CA 1
ATOM 848 C C . THR A 1 111 ? -29.387 26.949 19.168 1.00 52.12 111 THR A C 1
ATOM 850 O O . THR A 1 111 ? -30.191 27.658 19.777 1.00 52.12 111 THR A O 1
ATOM 853 N N . GLY A 1 112 ? -29.751 25.946 18.375 1.00 41.56 112 GLY A N 1
ATOM 854 C CA . GLY A 1 112 ? -31.011 25.222 18.505 1.00 41.56 112 GLY A CA 1
ATOM 855 C C . GLY A 1 112 ? -30.775 23.978 19.336 1.00 41.56 112 GLY A C 1
ATOM 856 O O . GLY A 1 112 ? -29.627 23.476 19.281 1.00 41.56 112 GLY A O 1
#

InterPro domains:
  IPR027417 P-loop containing nucleoside triphosphate hydrolase [G3DSA:3.40.50.300] (1-80)
  IPR027417 P-loop containing nucleoside triphosphate hydrolase [SSF52540] (2-79)
  IPR039421 Type 1 protein exporter [PTHR43394] (3-79)

Radius of gyration: 23.72 Å; chains: 1; bounding box: 48×66×36 Å

pLDDT: mean 74.93, std 17.36, range [41.56, 93.81]

Foldseek 3Di:
DDDDQAFLQVLQCVLPVPDDPVLLCVLCVVLVNNVVLVVDPVRRRAGEDDPGNDDDPSNVVSSVSSSVSSNDPPDDPPPPPPDDPPPDPPDDDDDDDDDDPDDDDDDDDDDD

Organism: NCBI:txid1794944